Protein AF-A0A0U1L2S5-F1 (afdb_monomer_lite)

Radius of gyration: 14.6 Å; chains: 1; bounding box: 32×15×40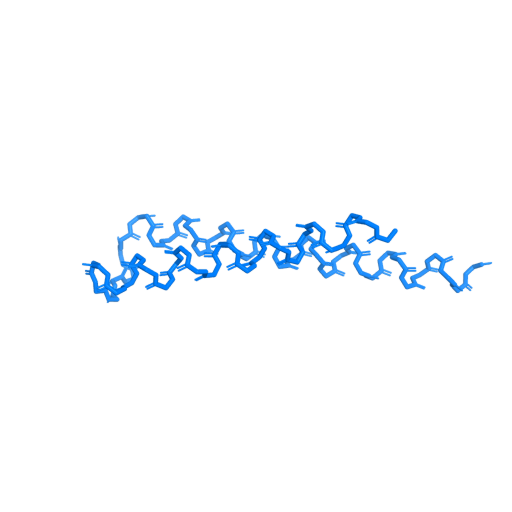 Å

Structure (mmCIF, N/CA/C/O backbone):
data_AF-A0A0U1L2S5-F1
#
_entry.id   AF-A0A0U1L2S5-F1
#
loop_
_atom_site.group_PDB
_atom_site.id
_atom_site.type_symbol
_atom_site.label_atom_id
_atom_site.label_alt_id
_atom_site.label_comp_id
_atom_site.label_asym_id
_atom_site.label_entity_id
_atom_site.label_seq_id
_atom_site.pdbx_PDB_ins_code
_atom_site.Cartn_x
_atom_site.Cartn_y
_atom_site.Cartn_z
_atom_site.occupancy
_atom_site.B_iso_or_equiv
_atom_site.auth_seq_id
_atom_site.auth_comp_id
_atom_site.auth_asym_id
_atom_site.auth_atom_id
_atom_site.pdbx_PDB_model_num
ATOM 1 N N . MET A 1 1 ? 6.285 1.380 -20.063 1.00 54.59 1 MET A N 1
ATOM 2 C CA . MET A 1 1 ? 6.375 2.417 -19.007 1.00 54.59 1 MET A CA 1
ATOM 3 C C . MET A 1 1 ? 5.045 2.569 -18.273 1.00 54.59 1 MET A C 1
ATOM 5 O O . MET A 1 1 ? 5.099 2.858 -17.090 1.00 54.59 1 MET A O 1
ATOM 9 N N . GLU A 1 2 ? 3.899 2.279 -18.908 1.00 59.91 2 GLU A N 1
ATOM 10 C CA . GLU A 1 2 ? 2.556 2.262 -18.281 1.00 59.91 2 GLU A CA 1
ATOM 11 C C . GLU A 1 2 ? 2.490 1.468 -16.961 1.00 59.91 2 GLU A C 1
ATOM 13 O O . GLU A 1 2 ? 1.953 1.955 -15.976 1.00 59.91 2 GLU A O 1
ATOM 18 N N . ASN A 1 3 ? 3.165 0.316 -16.887 1.00 72.94 3 ASN A N 1
ATOM 19 C CA . ASN A 1 3 ? 3.144 -0.555 -15.702 1.00 72.94 3 ASN A CA 1
ATOM 20 C C . ASN A 1 3 ? 3.745 0.084 -14.421 1.00 72.94 3 ASN A C 1
ATOM 22 O O . ASN A 1 3 ? 3.376 -0.290 -13.316 1.00 72.94 3 ASN A O 1
ATOM 26 N N . LEU A 1 4 ? 4.663 1.056 -14.541 1.00 77.25 4 LEU A N 1
ATOM 27 C CA . LEU A 1 4 ? 5.237 1.745 -13.369 1.00 77.25 4 LEU A CA 1
ATOM 28 C C . LEU A 1 4 ? 4.303 2.838 -12.841 1.00 77.25 4 LEU A C 1
ATOM 30 O O . LEU A 1 4 ? 4.165 2.987 -11.633 1.00 77.25 4 LEU A O 1
ATOM 34 N N . GLN A 1 5 ? 3.641 3.566 -13.739 1.00 82.44 5 GLN A N 1
ATOM 35 C CA . GLN A 1 5 ? 2.683 4.610 -13.371 1.00 82.44 5 GLN A CA 1
ATOM 36 C C . GLN A 1 5 ? 1.457 4.016 -12.665 1.00 82.44 5 GLN A C 1
ATOM 38 O O . GLN A 1 5 ? 0.990 4.560 -11.670 1.00 82.44 5 GLN A O 1
ATOM 43 N N . GLU A 1 6 ? 0.976 2.857 -13.126 1.00 83.44 6 GLU A N 1
ATOM 44 C CA . GLU A 1 6 ? -0.101 2.121 -12.454 1.00 83.44 6 GLU A CA 1
ATOM 45 C C . GLU A 1 6 ? 0.298 1.624 -11.058 1.00 83.44 6 GLU A C 1
ATOM 47 O O . GLU A 1 6 ? -0.517 1.646 -10.136 1.00 83.44 6 GLU A O 1
ATOM 52 N N . GLN A 1 7 ? 1.545 1.177 -10.879 1.00 80.25 7 GLN A N 1
ATOM 53 C CA . GLN A 1 7 ? 2.053 0.773 -9.566 1.00 80.25 7 GLN A CA 1
ATOM 54 C C . GLN A 1 7 ? 2.202 1.965 -8.613 1.00 80.25 7 GLN A C 1
ATOM 56 O O . GLN A 1 7 ? 1.860 1.848 -7.440 1.00 80.25 7 GLN A O 1
ATOM 61 N N . GLU A 1 8 ? 2.653 3.115 -9.113 1.00 84.06 8 GLU A N 1
ATOM 62 C CA . GLU A 1 8 ? 2.768 4.350 -8.331 1.00 84.06 8 GLU A CA 1
ATOM 63 C C . GLU A 1 8 ? 1.394 4.831 -7.835 1.00 84.06 8 GLU A C 1
ATOM 65 O O . GLU A 1 8 ? 1.233 5.133 -6.652 1.00 84.06 8 GLU A O 1
ATOM 70 N N . LEU A 1 9 ? 0.373 4.780 -8.699 1.00 88.00 9 LEU A N 1
ATOM 71 C CA . LEU A 1 9 ? -1.024 5.056 -8.339 1.00 88.00 9 LEU A CA 1
ATOM 72 C C . LEU A 1 9 ? -1.551 4.119 -7.244 1.00 88.00 9 LEU A C 1
ATOM 74 O O . LEU A 1 9 ? -2.213 4.572 -6.313 1.00 88.00 9 LEU A O 1
ATOM 78 N N . LYS A 1 10 ? -1.235 2.821 -7.320 1.00 85.81 10 LYS A N 1
ATOM 79 C CA . LYS A 1 10 ? -1.628 1.845 -6.288 1.00 85.81 10 LYS A CA 1
ATOM 80 C C . LYS A 1 10 ? -0.958 2.118 -4.940 1.00 85.81 10 LYS A C 1
ATOM 82 O O . LYS A 1 10 ? -1.593 1.932 -3.907 1.00 85.81 10 LYS A O 1
ATOM 87 N N . ILE A 1 11 ? 0.297 2.571 -4.939 1.00 85.56 11 ILE A N 1
ATOM 88 C CA . ILE A 1 11 ? 1.008 2.952 -3.708 1.00 85.56 11 ILE A CA 1
ATOM 89 C C . ILE A 1 11 ? 0.373 4.201 -3.080 1.00 85.56 11 ILE A C 1
ATOM 91 O O . ILE A 1 11 ? 0.162 4.228 -1.869 1.00 85.56 11 ILE A O 1
ATOM 95 N N . GLU A 1 12 ? 0.051 5.219 -3.882 1.00 87.94 12 GLU A N 1
ATOM 96 C CA . GLU A 1 12 ? -0.642 6.437 -3.426 1.00 87.94 12 GLU A CA 1
ATOM 97 C C . GLU A 1 12 ? -2.031 6.133 -2.836 1.00 87.94 12 GLU A C 1
ATOM 99 O O . GLU A 1 12 ? -2.360 6.637 -1.758 1.00 87.94 12 GLU A O 1
ATOM 104 N N . ASP A 1 13 ? -2.817 5.266 -3.484 1.00 89.38 13 ASP A N 1
ATOM 105 C CA . ASP A 1 13 ? -4.129 4.834 -2.980 1.00 89.38 13 ASP A CA 1
ATOM 106 C C . ASP A 1 13 ? -3.992 4.081 -1.646 1.00 89.38 13 ASP A C 1
ATOM 108 O O . ASP A 1 13 ? -4.644 4.429 -0.659 1.00 89.38 13 ASP A O 1
ATOM 112 N N . ALA A 1 14 ? -3.068 3.117 -1.560 1.00 84.38 14 ALA A N 1
ATOM 113 C CA . ALA A 1 14 ? -2.804 2.386 -0.321 1.00 84.38 14 ALA A CA 1
ATOM 114 C C . ALA A 1 14 ? -2.332 3.316 0.815 1.00 84.38 14 ALA A C 1
ATOM 116 O O . ALA A 1 14 ? -2.808 3.195 1.945 1.00 84.38 14 ALA A O 1
ATOM 117 N N . ARG A 1 15 ? -1.467 4.301 0.517 1.00 87.12 15 ARG A N 1
ATOM 118 C CA . ARG A 1 15 ? -1.020 5.320 1.486 1.00 87.12 15 ARG A CA 1
ATOM 119 C C . ARG A 1 15 ? -2.184 6.161 2.001 1.00 87.12 15 ARG A C 1
ATOM 121 O O . ARG A 1 15 ? -2.256 6.431 3.199 1.00 87.12 15 ARG A O 1
ATOM 128 N N . THR A 1 16 ? -3.076 6.577 1.108 1.00 90.88 16 THR A N 1
ATOM 129 C CA . THR A 1 16 ? -4.248 7.389 1.457 1.00 90.88 16 THR A CA 1
ATOM 1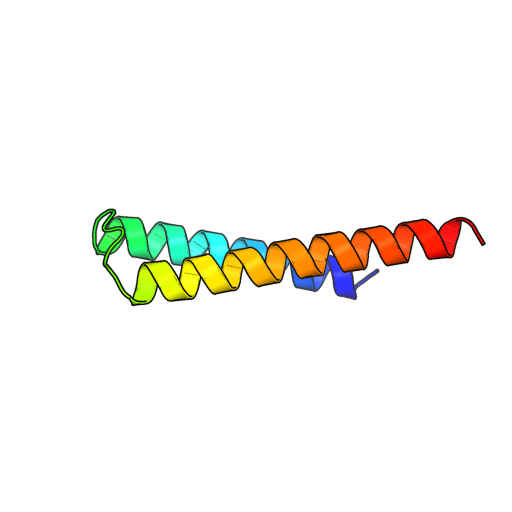30 C C . THR A 1 16 ? -5.178 6.617 2.386 1.00 90.88 16 THR A C 1
ATOM 132 O O . THR A 1 16 ? -5.487 7.101 3.474 1.00 90.88 16 THR A O 1
ATOM 135 N N . ARG A 1 17 ? -5.515 5.370 2.034 1.00 87.62 17 ARG A N 1
ATOM 136 C CA . ARG A 1 17 ? -6.351 4.493 2.870 1.00 87.62 17 ARG A CA 1
ATOM 137 C C . ARG A 1 17 ? -5.731 4.221 4.238 1.00 87.62 17 ARG A C 1
ATOM 139 O O . ARG A 1 17 ? -6.444 4.193 5.237 1.00 87.62 17 ARG A O 1
ATOM 146 N N . LEU A 1 18 ? -4.409 4.051 4.306 1.00 83.44 18 LEU A N 1
ATOM 147 C CA . LEU A 1 18 ? -3.705 3.844 5.573 1.00 83.44 18 LEU A CA 1
ATOM 148 C C . LEU A 1 18 ? -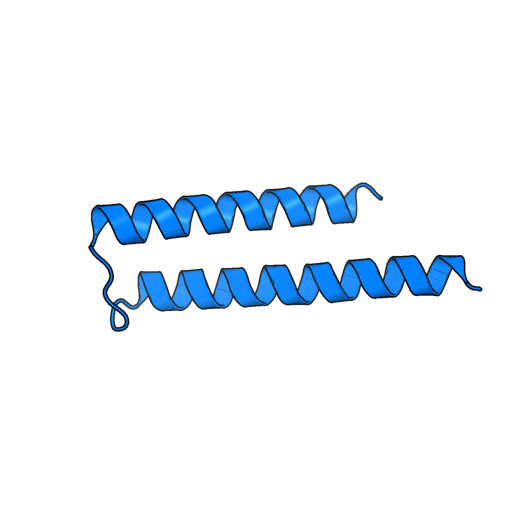3.766 5.090 6.460 1.00 83.44 18 LEU A C 1
ATOM 150 O O . LEU A 1 18 ? -4.033 4.981 7.655 1.00 83.44 18 LEU A O 1
ATOM 154 N N . GLY A 1 19 ? -3.595 6.274 5.869 1.00 84.38 19 GLY A N 1
ATOM 155 C CA . GLY A 1 19 ? -3.779 7.548 6.560 1.00 84.38 19 GLY A CA 1
ATOM 156 C C . GLY A 1 19 ? -5.199 7.721 7.102 1.00 84.38 19 GLY A C 1
ATOM 157 O O . GLY A 1 19 ? -5.370 8.048 8.274 1.00 84.38 19 GLY A O 1
ATOM 158 N N . GLU A 1 20 ? -6.216 7.443 6.285 1.00 89.12 20 GLU A N 1
ATOM 159 C CA . GLU A 1 20 ? -7.625 7.495 6.696 1.00 89.12 20 GLU A CA 1
ATOM 160 C C . GLU A 1 20 ? -7.931 6.511 7.830 1.00 89.12 20 GLU A C 1
ATOM 162 O O . GLU A 1 20 ? -8.597 6.875 8.799 1.00 89.12 20 GLU A O 1
ATOM 167 N N . LEU A 1 21 ? -7.398 5.289 7.756 1.00 84.25 21 LEU A N 1
ATOM 168 C CA . LEU A 1 21 ? -7.595 4.265 8.779 1.00 84.25 21 LEU A CA 1
ATOM 169 C C . LEU A 1 21 ? -6.959 4.668 10.119 1.00 84.25 21 LEU A C 1
ATOM 171 O O . LEU A 1 21 ? -7.600 4.533 11.162 1.00 84.25 21 LEU A O 1
ATOM 175 N N . VAL A 1 22 ? -5.739 5.221 10.098 1.00 84.44 22 VAL A N 1
ATOM 176 C CA . VAL A 1 22 ? -5.066 5.756 11.297 1.00 84.44 22 VAL A CA 1
ATOM 177 C C . VAL A 1 22 ? -5.833 6.943 11.882 1.00 84.44 22 VAL A C 1
ATOM 179 O O . VAL A 1 22 ? -5.963 7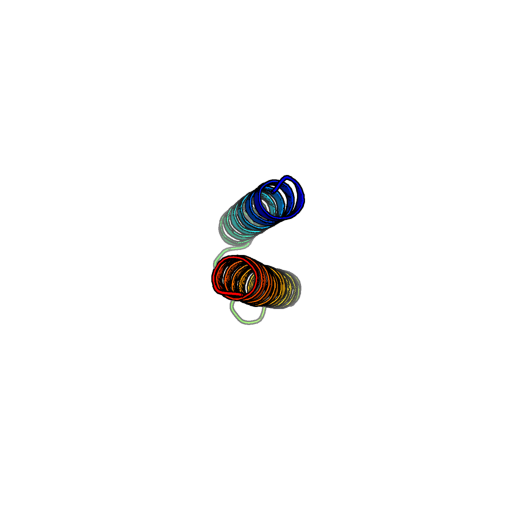.042 13.101 1.00 84.44 22 VAL A O 1
ATOM 182 N N . LEU A 1 23 ? -6.359 7.839 11.041 1.00 85.75 23 LEU A N 1
ATOM 183 C CA . LEU A 1 23 ? -7.159 8.981 11.496 1.00 85.75 23 LEU A CA 1
ATOM 184 C C . LEU A 1 23 ? -8.495 8.540 12.109 1.00 85.75 23 LEU A C 1
ATOM 186 O O . LEU A 1 23 ? -8.915 9.105 13.116 1.00 85.75 23 LEU A O 1
ATOM 190 N N . ALA A 1 24 ? -9.147 7.530 11.530 1.00 84.12 24 ALA A N 1
ATOM 191 C CA . ALA A 1 24 ? -10.450 7.048 11.975 1.00 84.12 24 ALA A CA 1
ATOM 192 C C . ALA A 1 24 ? -10.374 6.200 13.254 1.00 84.12 24 ALA A C 1
ATOM 194 O O . ALA A 1 24 ? -11.237 6.320 14.123 1.00 84.12 24 ALA A O 1
ATOM 195 N N . LYS A 1 25 ? -9.362 5.333 13.373 1.00 79.56 25 LYS A N 1
ATOM 196 C CA . LYS A 1 25 ? -9.232 4.385 14.494 1.00 79.56 25 LYS A CA 1
ATOM 197 C C . LYS A 1 25 ? -8.219 4.806 15.560 1.00 79.56 25 LYS A C 1
ATOM 199 O O . LYS A 1 25 ? -8.154 4.188 16.622 1.00 79.56 25 LYS A O 1
ATOM 204 N N . GLY A 1 26 ? -7.442 5.854 15.298 1.00 77.38 26 GLY A N 1
ATOM 205 C CA . GLY A 1 26 ? -6.250 6.177 16.071 1.00 77.38 26 GLY A CA 1
ATOM 206 C C . GLY A 1 26 ? -5.080 5.261 15.709 1.00 77.38 26 GLY A C 1
ATOM 207 O O . GLY A 1 26 ? -5.243 4.158 15.186 1.00 77.38 26 GLY A O 1
ATOM 208 N N . PHE A 1 27 ? -3.862 5.723 15.988 1.00 76.88 27 PHE A N 1
ATOM 209 C CA . PHE A 1 27 ? -2.668 4.921 15.749 1.00 76.88 27 PHE A CA 1
ATOM 210 C C . PHE A 1 27 ? -2.587 3.777 16.767 1.00 76.88 27 PHE A C 1
ATOM 212 O O . PHE A 1 27 ? -2.189 3.978 17.915 1.00 76.88 27 PHE A O 1
ATOM 219 N N . ASN A 1 28 ? -2.965 2.573 16.339 1.00 80.00 28 ASN A N 1
ATOM 220 C CA . ASN A 1 28 ? -2.869 1.358 17.135 1.00 80.00 28 ASN A CA 1
ATOM 221 C C . ASN A 1 28 ? -2.058 0.298 16.383 1.00 80.00 28 ASN A C 1
ATOM 223 O O . ASN A 1 28 ? -2.550 -0.333 15.453 1.00 80.00 28 ASN A O 1
ATOM 227 N N . MET A 1 29 ? -0.823 0.059 16.828 1.00 75.81 29 MET A N 1
ATOM 228 C CA . MET A 1 29 ? 0.064 -0.957 16.245 1.00 75.81 29 MET A CA 1
ATOM 229 C C . MET A 1 29 ? -0.406 -2.407 16.462 1.00 75.81 29 MET A C 1
ATOM 231 O O . MET A 1 29 ? 0.229 -3.324 15.953 1.00 75.81 29 MET A O 1
ATOM 235 N N . GLN A 1 30 ? -1.481 -2.633 17.223 1.00 85.62 30 GLN A N 1
ATOM 236 C CA . GLN A 1 30 ? -2.096 -3.951 17.416 1.00 85.62 30 GLN A CA 1
ATOM 237 C C . GLN A 1 30 ? -3.374 -4.137 16.583 1.00 85.62 30 GLN A C 1
ATOM 239 O O . GLN A 1 30 ? -3.973 -5.210 16.624 1.00 85.62 30 GLN A O 1
ATOM 244 N N . ASP A 1 31 ? -3.820 -3.110 15.851 1.00 85.31 31 ASP A N 1
ATOM 245 C CA . ASP A 1 31 ? -4.988 -3.219 14.977 1.00 85.31 31 ASP A CA 1
ATOM 246 C C . ASP A 1 31 ? -4.634 -4.066 13.747 1.00 85.31 31 ASP A C 1
ATOM 248 O O . ASP A 1 31 ? -3.711 -3.756 12.990 1.00 85.31 31 ASP A O 1
ATOM 252 N N . ALA A 1 32 ? -5.369 -5.164 13.569 1.00 88.31 32 ALA A N 1
ATOM 253 C CA . ALA A 1 32 ? -5.111 -6.129 12.507 1.00 88.31 32 ALA A CA 1
ATOM 254 C C . ALA A 1 32 ? -5.286 -5.525 11.106 1.00 88.31 32 ALA A C 1
ATOM 256 O O . ALA A 1 32 ? -4.540 -5.892 10.199 1.00 88.31 32 ALA A O 1
ATOM 257 N N . ASP A 1 33 ? -6.213 -4.579 10.930 1.00 83.94 33 ASP A N 1
ATOM 258 C CA . ASP A 1 33 ? -6.437 -3.931 9.639 1.00 83.94 33 ASP A CA 1
ATOM 259 C C . ASP A 1 33 ? -5.274 -2.987 9.312 1.00 83.94 33 ASP A C 1
ATOM 261 O O . ASP A 1 33 ? -4.795 -2.980 8.181 1.00 83.94 33 ASP A O 1
ATOM 265 N N . LEU A 1 34 ? -4.757 -2.246 10.302 1.00 82.62 34 LEU A N 1
ATOM 266 C CA . LEU A 1 34 ? -3.562 -1.408 10.126 1.00 82.62 34 LEU A CA 1
ATOM 267 C C . LEU A 1 34 ? -2.320 -2.236 9.782 1.00 82.62 34 LEU A C 1
ATOM 269 O O . LEU A 1 34 ? -1.548 -1.838 8.909 1.00 82.62 34 LEU A O 1
ATOM 273 N N . ILE A 1 35 ? -2.136 -3.389 10.432 1.00 88.31 35 ILE A N 1
ATOM 274 C CA . ILE A 1 35 ? -1.024 -4.305 10.139 1.00 88.31 35 ILE A CA 1
ATOM 275 C C . ILE A 1 35 ? -1.140 -4.844 8.710 1.00 88.31 35 ILE A C 1
ATOM 277 O O . ILE A 1 35 ? -0.181 -4.753 7.946 1.00 88.31 35 ILE A O 1
ATOM 281 N N . LEU A 1 36 ? -2.312 -5.360 8.325 1.00 89.31 36 LEU A N 1
ATOM 282 C CA . LEU A 1 36 ? -2.534 -5.917 6.988 1.00 89.31 36 LEU A CA 1
ATOM 283 C C . LEU A 1 36 ? -2.308 -4.874 5.891 1.00 89.31 36 LEU A C 1
ATOM 285 O O . LEU A 1 36 ? -1.635 -5.158 4.901 1.00 89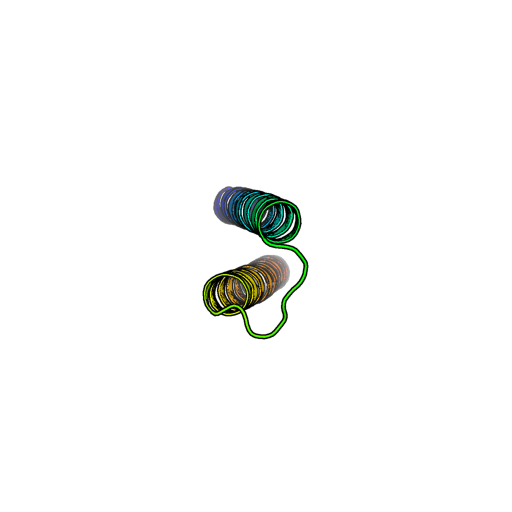.31 36 LEU A O 1
ATOM 289 N N . LEU A 1 37 ? -2.826 -3.661 6.088 1.00 84.88 37 LEU A N 1
ATOM 290 C CA . LEU A 1 37 ? -2.691 -2.580 5.119 1.00 84.88 37 LEU A CA 1
ATOM 291 C C . LEU A 1 37 ? -1.241 -2.061 5.042 1.00 84.88 37 LEU A C 1
ATOM 293 O O . LEU A 1 37 ? -0.754 -1.724 3.962 1.00 84.88 37 LEU A O 1
ATOM 297 N N . SER A 1 38 ? -0.520 -2.046 6.169 1.00 85.44 38 SER A N 1
ATOM 298 C CA . SER A 1 38 ? 0.912 -1.717 6.217 1.00 85.44 38 SER A CA 1
ATOM 299 C C . SER A 1 38 ? 1.758 -2.759 5.479 1.00 85.44 38 SER A C 1
ATOM 301 O O . SER A 1 38 ? 2.665 -2.406 4.720 1.00 85.44 38 SER A O 1
ATOM 303 N N . ASP A 1 39 ? 1.463 -4.044 5.668 1.00 90.69 39 ASP A N 1
ATOM 304 C CA . ASP A 1 39 ? 2.146 -5.132 4.966 1.00 90.69 39 ASP A CA 1
ATOM 305 C C . ASP A 1 39 ? 1.867 -5.098 3.458 1.00 90.69 39 ASP A C 1
ATOM 307 O O . ASP A 1 39 ? 2.775 -5.323 2.651 1.00 90.69 39 ASP A O 1
ATOM 311 N N . GLU A 1 40 ? 0.633 -4.779 3.060 1.00 88.94 40 GLU A N 1
ATOM 312 C CA . GLU A 1 40 ? 0.260 -4.579 1.659 1.00 88.94 40 GLU A CA 1
ATOM 313 C C . GLU A 1 40 ? 1.032 -3.408 1.033 1.00 88.94 40 GLU A C 1
ATOM 315 O O . GLU A 1 40 ? 1.634 -3.573 -0.032 1.00 88.94 40 GLU A O 1
ATOM 320 N N . MET A 1 41 ? 1.115 -2.262 1.720 1.00 86.19 41 MET A N 1
ATOM 321 C CA . MET A 1 41 ? 1.936 -1.127 1.282 1.00 86.19 41 MET A CA 1
ATOM 322 C C . MET A 1 41 ? 3.406 -1.512 1.096 1.00 86.19 41 MET A C 1
ATOM 324 O O . MET A 1 41 ? 4.003 -1.184 0.069 1.00 86.19 41 MET A O 1
ATOM 328 N N . ASN A 1 42 ? 3.991 -2.233 2.055 1.00 88.00 42 ASN A N 1
ATOM 329 C CA . ASN A 1 42 ? 5.382 -2.675 1.959 1.00 88.00 42 ASN A CA 1
ATOM 330 C C . ASN A 1 42 ? 5.619 -3.563 0.730 1.00 88.00 42 ASN A C 1
ATOM 332 O O . ASN A 1 42 ? 6.623 -3.399 0.035 1.00 88.00 42 ASN A O 1
ATOM 336 N N . ARG A 1 43 ? 4.691 -4.478 0.423 1.00 91.12 43 ARG A N 1
ATOM 337 C CA . ARG A 1 43 ? 4.783 -5.321 -0.781 1.00 91.12 43 ARG A CA 1
ATOM 338 C C . ARG A 1 43 ? 4.737 -4.488 -2.057 1.00 91.12 43 ARG A C 1
ATOM 340 O O . ARG A 1 43 ? 5.592 -4.674 -2.921 1.00 91.12 43 ARG A O 1
ATOM 347 N N . LEU A 1 44 ? 3.802 -3.540 -2.150 1.00 86.25 44 LEU A N 1
ATOM 348 C CA . LEU A 1 44 ? 3.675 -2.661 -3.316 1.00 86.25 44 LEU A CA 1
ATOM 349 C C . LEU A 1 44 ? 4.947 -1.833 -3.554 1.00 86.25 44 LEU A C 1
ATOM 351 O O . LEU A 1 44 ? 5.398 -1.726 -4.695 1.00 86.25 44 LEU A O 1
ATOM 355 N N . ILE A 1 45 ? 5.563 -1.304 -2.492 1.00 83.31 45 ILE A N 1
ATOM 356 C CA . ILE A 1 45 ? 6.818 -0.540 -2.577 1.00 83.31 45 ILE A CA 1
ATOM 357 C C . ILE A 1 45 ? 7.962 -1.423 -3.088 1.00 83.31 45 ILE A C 1
ATOM 359 O O . ILE A 1 45 ? 8.657 -1.047 -4.032 1.00 83.31 45 ILE A O 1
ATOM 363 N N . VAL A 1 46 ? 8.139 -2.612 -2.505 1.00 89.75 46 VAL A N 1
ATOM 364 C CA . VAL A 1 46 ? 9.199 -3.548 -2.913 1.00 89.75 46 VAL A CA 1
ATOM 365 C C . VAL A 1 46 ? 9.032 -3.972 -4.373 1.00 89.75 46 VAL A C 1
ATOM 367 O O . VAL A 1 46 ? 10.012 -4.037 -5.120 1.00 89.75 46 VAL A O 1
ATOM 370 N N . ASP A 1 47 ? 7.804 -4.252 -4.803 1.00 87.06 47 ASP A N 1
ATOM 371 C CA . ASP A 1 47 ? 7.527 -4.657 -6.180 1.00 87.06 47 ASP A CA 1
ATOM 372 C C . ASP A 1 47 ? 7.764 -3.513 -7.173 1.00 87.06 47 ASP A C 1
ATOM 374 O O . ASP A 1 47 ? 8.320 -3.744 -8.253 1.00 87.06 47 ASP A O 1
ATOM 378 N N . PHE A 1 48 ? 7.436 -2.277 -6.794 1.00 83.56 48 PHE A N 1
ATOM 379 C CA . PHE A 1 48 ? 7.745 -1.089 -7.585 1.00 83.56 48 PHE A CA 1
ATOM 380 C C . PHE A 1 48 ? 9.256 -0.855 -7.715 1.00 83.56 48 PHE A C 1
ATOM 382 O O . PHE A 1 48 ? 9.755 -0.618 -8.820 1.00 83.56 48 PHE A O 1
ATOM 389 N N . GLU A 1 49 ? 10.018 -0.979 -6.624 1.00 86.38 49 GLU A N 1
ATOM 390 C CA . GLU A 1 49 ? 11.478 -0.846 -6.669 1.00 86.38 49 GLU A CA 1
ATOM 391 C C . GLU A 1 49 ? 12.119 -1.903 -7.575 1.00 86.38 49 GLU A C 1
ATOM 393 O O . GLU A 1 49 ? 12.954 -1.571 -8.425 1.00 86.38 49 GLU A O 1
ATOM 398 N N . LYS A 1 50 ? 11.674 -3.162 -7.477 1.00 86.25 50 LYS A N 1
ATOM 399 C CA . LYS A 1 50 ? 12.127 -4.245 -8.363 1.00 86.25 50 LYS A CA 1
ATOM 400 C C . LYS A 1 50 ? 11.796 -3.958 -9.827 1.00 86.25 50 LYS A C 1
ATOM 402 O O . LYS A 1 50 ? 12.662 -4.117 -10.693 1.00 86.25 50 LYS A O 1
ATOM 407 N N . ALA A 1 51 ? 10.574 -3.511 -10.121 1.00 83.31 51 ALA A N 1
ATOM 408 C CA . ALA A 1 51 ? 10.149 -3.171 -11.478 1.00 83.31 51 ALA A CA 1
ATOM 409 C C . ALA A 1 51 ? 10.974 -2.010 -12.059 1.00 83.31 51 ALA A C 1
ATOM 411 O O . ALA A 1 51 ? 11.417 -2.062 -13.214 1.00 83.31 51 ALA A O 1
ATOM 412 N N . LYS A 1 52 ? 11.260 -0.990 -11.242 1.00 82.69 52 LYS A N 1
ATOM 413 C CA . LYS A 1 52 ? 12.124 0.138 -11.604 1.00 82.69 52 LYS A CA 1
ATOM 414 C C . LYS A 1 52 ? 13.547 -0.331 -11.906 1.00 82.69 52 LYS A C 1
ATOM 416 O O . LYS A 1 52 ? 14.110 0.047 -12.934 1.00 82.69 52 LYS A O 1
ATOM 421 N N . GLN A 1 53 ? 14.114 -1.193 -11.064 1.00 82.00 53 GLN A N 1
ATOM 422 C CA . GLN A 1 53 ? 15.467 -1.717 -11.241 1.00 82.00 53 GLN A CA 1
ATOM 423 C C . GLN A 1 53 ? 15.587 -2.596 -12.495 1.00 82.00 53 GLN A C 1
ATOM 425 O O . GLN A 1 53 ? 16.538 -2.443 -13.262 1.00 82.00 53 GLN A O 1
ATOM 430 N N . ALA A 1 54 ? 14.587 -3.436 -12.779 1.00 79.88 54 ALA A N 1
ATOM 431 C CA . ALA A 1 54 ? 14.522 -4.228 -14.008 1.00 79.88 54 ALA A CA 1
ATOM 432 C C . ALA A 1 54 ? 14.427 -3.350 -15.272 1.00 79.88 54 ALA A C 1
ATOM 434 O O . ALA A 1 54 ? 15.071 -3.639 -16.283 1.00 79.88 54 ALA A O 1
ATOM 435 N N . CYS A 1 55 ? 13.667 -2.251 -15.214 1.00 72.81 55 CYS A N 1
ATOM 436 C CA . CYS A 1 55 ? 13.568 -1.278 -16.305 1.00 72.81 55 CYS A CA 1
ATOM 437 C C . CYS A 1 55 ? 14.910 -0.571 -16.569 1.00 72.81 55 CYS A C 1
ATOM 439 O O . CYS A 1 55 ? 15.320 -0.427 -17.721 1.00 72.81 55 CYS A O 1
ATOM 441 N N . ILE A 1 56 ? 15.628 -0.184 -15.508 1.00 71.75 56 ILE A N 1
ATOM 442 C CA . ILE A 1 56 ? 16.962 0.428 -15.608 1.00 71.75 56 ILE A CA 1
ATOM 443 C C . ILE A 1 56 ? 17.976 -0.560 -16.202 1.00 71.75 56 ILE A C 1
ATOM 445 O O . ILE A 1 56 ? 18.739 -0.181 -17.089 1.00 71.75 56 ILE A O 1
ATOM 449 N N . MET A 1 57 ? 17.971 -1.821 -15.758 1.00 68.19 57 MET A N 1
ATOM 450 C CA . MET A 1 57 ? 18.882 -2.854 -16.267 1.00 68.19 57 MET A CA 1
ATOM 451 C C . MET A 1 57 ? 18.646 -3.164 -17.751 1.00 68.19 57 MET A C 1
ATOM 453 O O . MET A 1 57 ? 19.607 -3.269 -18.505 1.00 68.19 57 MET A O 1
ATOM 457 N N . ARG A 1 58 ? 17.385 -3.228 -18.204 1.00 62.94 58 ARG A N 1
ATOM 458 C CA . ARG A 1 58 ? 17.050 -3.439 -19.627 1.00 62.94 58 ARG A CA 1
ATOM 459 C C . ARG A 1 58 ? 17.489 -2.304 -20.554 1.00 62.94 58 ARG A C 1
ATOM 461 O O . ARG A 1 58 ? 17.625 -2.547 -21.740 1.00 62.94 58 ARG A O 1
ATOM 468 N N . ARG A 1 59 ? 17.689 -1.082 -20.049 1.00 60.84 59 ARG A N 1
ATOM 469 C CA . ARG A 1 59 ? 18.207 0.049 -20.848 1.00 60.84 59 ARG A CA 1
ATOM 470 C C . ARG A 1 59 ? 19.733 0.057 -20.983 1.00 60.84 59 ARG A C 1
ATOM 472 O O . ARG A 1 59 ? 20.256 0.887 -21.71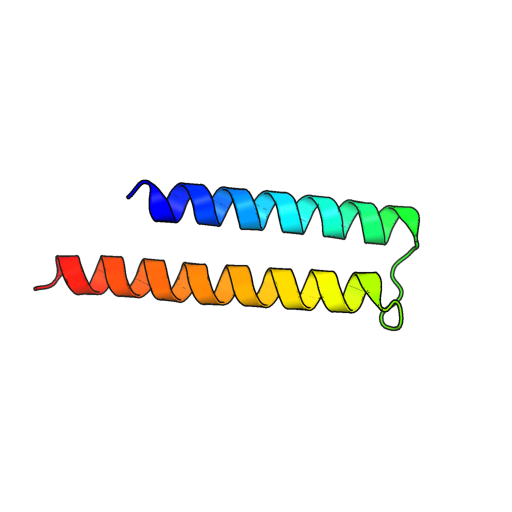7 1.00 60.84 59 ARG A O 1
ATOM 479 N N . ARG A 1 60 ? 20.442 -0.782 -20.221 1.00 58.28 60 ARG A N 1
ATOM 480 C CA . ARG A 1 60 ? 21.913 -0.876 -20.224 1.00 58.28 60 ARG A CA 1
ATOM 481 C C . ARG A 1 60 ? 22.450 -2.034 -21.077 1.00 58.28 60 ARG A C 1
ATOM 483 O O . ARG A 1 60 ? 23.665 -2.122 -21.225 1.00 58.28 60 ARG A O 1
ATOM 490 N N . LEU A 1 61 ? 21.568 -2.901 -21.576 1.00 52.56 61 LEU A N 1
ATOM 491 C CA . LEU A 1 61 ? 21.847 -3.970 -22.542 1.00 52.56 61 LEU A CA 1
ATOM 492 C C . LEU A 1 61 ? 21.448 -3.499 -23.941 1.00 52.56 61 LEU A C 1
ATOM 494 O O . LEU A 1 61 ? 22.150 -3.890 -24.895 1.00 52.56 61 LEU A O 1
#

Sequence (61 aa):
MENLQEQELKIEDARTRLGELVLAKGFNMQDADLILLSDEMNRLIVDFEKAKQACIMRRRL

InterPro domains:
  IPR036638 Helix-loop-helix DNA-binding domain superfamily [G3DSA:4.10.280.10] (1-55)

pLDDT: mean 81.36, std 9.07, range [52.56, 91.12]

Foldseek 3Di:
DVVLVVLVVVLVVLVVVLVVCCVVPPDDPPDPVNVVSVVVSVVSVVVSVVVVVVVVVVVVD

Secondary structure (DSSP, 8-state):
-HHHHHHHHHHHHHHHHHHHHHHHH---TT-HHHHHHHHHHHHHHHHHHHHHHHHHHHT--

Organism: NCBI:txid2378